Protein AF-A0A1M7MFD1-F1 (afdb_monomer)

Radius of gyration: 13.97 Å; Cα contacts (8 Å, |Δi|>4): 229; chains: 1; bounding box: 34×22×43 Å

pLDDT: mean 93.87, std 3.68, range [78.25, 98.38]

Sequence (105 aa):
MVPDLAEFVPHRMIEDIDLCGDGRPVPGLVARFYRRAEGARVASLGHYTYEGRDTLLAWGYVGEPDCAYHAVGIPGRGWDTPRPGCPRTELVLGGDGRVVGVLVI

Organism: NCBI:txid134849

Secondary structure (DSSP, 8-state):
-PPPGGGSEEEEEESS--SSSSS---TTEEEEEEEEEETTEEEEEEEEEETTEEEEEEEEETT-SS-SEEEEEETTTEE---EESPPPEEEEE-TTS-EEEEEE-

Foldseek 3Di:
DADDCVQWDWDDKDAQDPPPPPPAGAHQKMWTKTWHDDPVWIKIKIWIDGVNATAKIFIDTPPDPWTQWMWGQDVPPGTDDIDGIHWDKDFDADPVRHGPDMDTD

Solvent-accessible surface area (backbone atoms only — not comparable to full-atom values): 6076 Å² total; per-residue (Å²): 127,83,81,68,66,88,73,40,44,86,72,50,76,40,72,37,40,48,84,83,74,79,84,62,49,29,80,59,29,32,38,38,31,30,38,31,85,51,90,97,44,38,39,33,37,40,41,30,26,46,82,87,37,66,46,39,37,37,32,34,44,70,91,54,96,57,34,53,26,22,31,42,41,41,92,97,70,49,67,52,78,66,40,79,32,62,78,44,71,46,80,36,62,44,100,87,68,46,65,75,46,74,46,80,105

Mean predicted aligned error: 3.14 Å

Structure (mmCIF, N/CA/C/O backbone):
data_AF-A0A1M7MFD1-F1
#
_entry.id   AF-A0A1M7MFD1-F1
#
loop_
_atom_site.group_PDB
_atom_site.id
_atom_site.type_symbol
_atom_site.label_atom_id
_atom_site.label_alt_id
_atom_site.label_comp_id
_atom_site.label_asym_id
_atom_site.label_entity_id
_atom_site.label_seq_id
_atom_site.pdbx_PDB_ins_code
_atom_site.Cartn_x
_atom_site.Cartn_y
_atom_site.Cartn_z
_atom_site.occupancy
_atom_site.B_iso_or_equiv
_atom_site.auth_seq_id
_atom_sit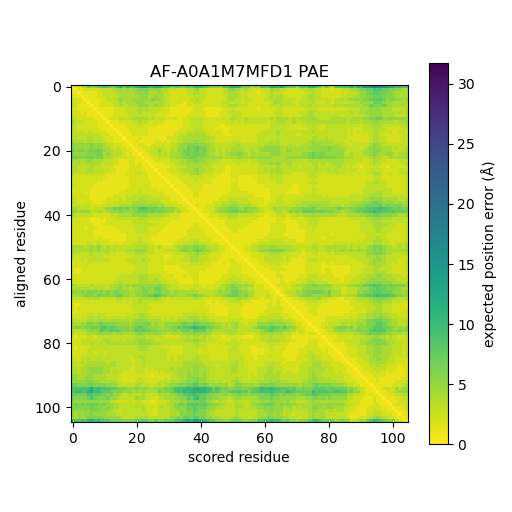e.auth_comp_id
_atom_site.auth_asym_id
_atom_site.auth_atom_id
_atom_site.pdbx_PDB_model_num
ATOM 1 N N . MET A 1 1 ? -4.328 2.002 -15.045 1.00 86.12 1 MET A N 1
ATOM 2 C CA . MET A 1 1 ? -4.863 0.625 -14.970 1.00 86.12 1 MET A CA 1
ATOM 3 C C . MET A 1 1 ? -4.353 0.001 -13.684 1.00 86.12 1 MET A C 1
ATOM 5 O O . MET A 1 1 ? -3.243 0.341 -13.289 1.00 86.12 1 MET A O 1
ATOM 9 N N . VAL A 1 2 ? -5.159 -0.830 -13.026 1.00 93.69 2 VAL A N 1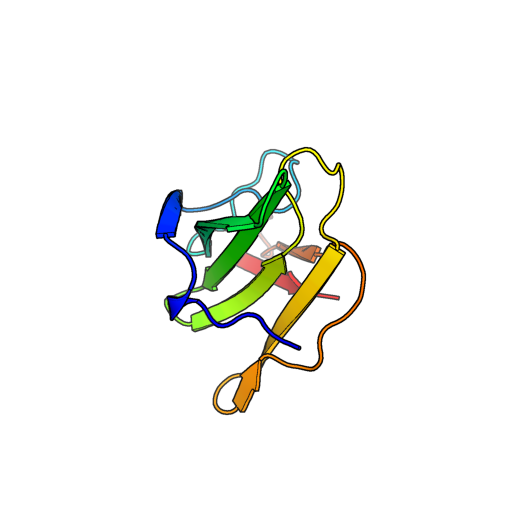
ATOM 10 C CA . VAL A 1 2 ? -4.719 -1.604 -11.856 1.00 93.69 2 VAL A CA 1
ATOM 11 C C . VAL A 1 2 ? -3.826 -2.754 -12.346 1.00 93.69 2 VAL A C 1
ATOM 13 O O . VAL A 1 2 ? -4.244 -3.432 -13.284 1.00 93.69 2 VAL A O 1
ATOM 16 N N . PRO A 1 3 ? -2.617 -2.962 -11.792 1.00 93.75 3 PRO A N 1
ATOM 17 C CA . PRO A 1 3 ? -1.736 -4.045 -12.228 1.00 93.75 3 PRO A CA 1
ATOM 18 C C . PRO A 1 3 ? -2.337 -5.429 -11.959 1.00 93.75 3 PRO A C 1
ATOM 20 O O . PRO A 1 3 ? -2.962 -5.638 -10.919 1.00 93.75 3 PRO A O 1
ATOM 23 N N . ASP A 1 4 ? -2.102 -6.381 -12.864 1.00 93.69 4 ASP A N 1
ATOM 24 C CA . ASP A 1 4 ? -2.426 -7.787 -12.622 1.00 93.69 4 ASP A CA 1
ATOM 25 C C . ASP A 1 4 ? -1.362 -8.417 -11.709 1.00 93.69 4 ASP A C 1
ATOM 27 O O . ASP A 1 4 ? -0.183 -8.500 -12.058 1.00 93.69 4 ASP A O 1
ATOM 31 N N . LEU A 1 5 ? -1.783 -8.863 -10.524 1.00 91.94 5 LEU A N 1
ATOM 32 C CA . LEU A 1 5 ? -0.921 -9.513 -9.535 1.00 91.94 5 LEU A CA 1
ATOM 33 C C . LEU A 1 5 ? -0.285 -10.808 -10.057 1.00 91.94 5 LEU A C 1
ATOM 35 O O . LEU A 1 5 ? 0.792 -11.167 -9.582 1.00 91.94 5 LEU A O 1
ATOM 39 N N . ALA A 1 6 ? -0.901 -11.489 -11.030 1.00 95.12 6 ALA A N 1
ATOM 40 C CA . ALA A 1 6 ? -0.364 -12.720 -11.610 1.00 95.12 6 ALA A CA 1
ATOM 41 C C . ALA A 1 6 ? 0.981 -12.511 -12.330 1.00 95.12 6 ALA A C 1
ATOM 43 O O . ALA A 1 6 ? 1.739 -13.461 -12.523 1.00 95.12 6 ALA A O 1
ATOM 44 N N . GLU A 1 7 ? 1.302 -11.269 -12.700 1.00 96.62 7 GLU A N 1
ATOM 45 C CA . GLU A 1 7 ? 2.567 -10.908 -13.341 1.00 96.62 7 GLU A CA 1
ATOM 46 C C . GLU A 1 7 ? 3.701 -10.634 -12.341 1.00 96.62 7 GLU A C 1
ATOM 48 O O . GLU A 1 7 ? 4.845 -10.410 -12.746 1.00 96.62 7 GLU A O 1
ATOM 53 N N . PHE A 1 8 ? 3.408 -10.618 -11.038 1.00 97.88 8 PHE A N 1
ATOM 54 C CA . PHE A 1 8 ? 4.378 -10.315 -9.993 1.00 97.88 8 PHE A CA 1
ATOM 55 C C . PHE A 1 8 ? 4.714 -11.550 -9.154 1.00 97.88 8 PHE A C 1
ATOM 57 O O . PHE A 1 8 ? 3.912 -12.464 -8.981 1.00 97.88 8 PHE A O 1
ATOM 64 N N . VAL A 1 9 ? 5.907 -11.542 -8.557 1.00 97.88 9 VAL A N 1
ATOM 65 C CA . VAL A 1 9 ? 6.325 -12.550 -7.577 1.00 97.88 9 VAL A CA 1
ATOM 66 C C . VAL A 1 9 ? 6.260 -11.986 -6.153 1.00 97.88 9 VAL A C 1
ATOM 68 O O . VAL A 1 9 ? 6.625 -10.821 -5.946 1.00 97.88 9 VAL A O 1
ATOM 71 N N . PRO A 1 10 ? 5.827 -12.777 -5.151 1.00 97.69 10 PRO A N 1
ATOM 72 C CA . PRO A 1 10 ? 5.876 -12.367 -3.752 1.00 97.69 10 PRO A CA 1
ATOM 73 C C . PRO A 1 10 ? 7.301 -12.012 -3.325 1.00 97.69 10 PRO A C 1
ATOM 75 O O . PRO A 1 10 ? 8.253 -12.732 -3.622 1.00 97.69 10 PRO A O 1
ATOM 78 N N . HIS A 1 11 ? 7.448 -10.901 -2.609 1.00 96.81 11 HIS A N 1
ATOM 79 C CA . HIS A 1 11 ? 8.739 -10.404 -2.138 1.00 96.81 11 HIS A CA 1
ATOM 80 C C . HIS A 1 11 ? 8.823 -10.326 -0.610 1.00 96.81 11 HIS A C 1
ATOM 82 O O . HIS A 1 11 ? 9.844 -10.697 -0.033 1.00 96.81 11 HIS A O 1
ATOM 88 N N . ARG A 1 12 ? 7.777 -9.819 0.051 1.00 97.31 12 ARG A N 1
ATOM 89 C CA . ARG A 1 12 ? 7.730 -9.649 1.511 1.00 97.31 12 ARG A CA 1
ATOM 90 C C . ARG A 1 12 ? 6.285 -9.609 1.995 1.00 97.31 12 ARG A C 1
ATOM 92 O O . ARG A 1 12 ? 5.417 -9.130 1.277 1.00 97.31 12 ARG A O 1
ATOM 99 N N . MET A 1 13 ? 6.048 -10.035 3.230 1.00 97.69 13 MET A N 1
ATOM 100 C CA . MET A 1 13 ? 4.791 -9.816 3.941 1.00 97.69 13 MET A CA 1
ATOM 101 C C . MET A 1 13 ? 5.075 -9.199 5.312 1.00 97.69 13 MET A C 1
ATOM 103 O O . MET A 1 13 ? 6.096 -9.520 5.921 1.00 97.69 13 MET A O 1
ATOM 107 N N . ILE A 1 14 ? 4.199 -8.305 5.761 1.00 97.44 14 ILE A N 1
ATOM 108 C CA . ILE A 1 14 ? 4.232 -7.689 7.089 1.00 97.44 14 ILE A CA 1
ATOM 109 C C . ILE A 1 14 ? 2.811 -7.744 7.651 1.00 97.44 14 ILE A C 1
ATOM 111 O O . ILE A 1 14 ? 1.882 -7.221 7.034 1.00 97.44 14 ILE A O 1
ATOM 115 N N . GLU A 1 15 ? 2.651 -8.408 8.790 1.00 96.62 15 GLU A N 1
ATOM 116 C CA . GLU A 1 15 ? 1.416 -8.398 9.578 1.00 96.62 15 GLU A CA 1
ATOM 117 C C . GLU A 1 15 ? 1.406 -7.176 10.497 1.00 96.62 15 GLU A C 1
ATOM 119 O O . GLU A 1 15 ? 2.472 -6.687 10.873 1.00 96.62 15 GLU A O 1
ATOM 124 N N . ASP A 1 16 ? 0.210 -6.681 10.818 1.00 95.00 16 ASP A N 1
ATOM 125 C CA . ASP A 1 16 ? -0.017 -5.488 11.637 1.00 95.00 16 ASP A CA 1
ATOM 126 C C . ASP A 1 16 ? 0.894 -4.320 11.224 1.00 95.00 16 ASP A C 1
ATOM 128 O O . ASP A 1 16 ? 1.655 -3.772 12.019 1.00 95.00 16 ASP A O 1
ATOM 132 N N . ILE A 1 17 ? 0.873 -3.965 9.935 1.00 94.44 17 ILE A N 1
ATOM 133 C CA . ILE A 1 17 ? 1.792 -2.954 9.403 1.00 94.44 17 ILE A CA 1
ATOM 134 C C . ILE A 1 17 ? 1.496 -1.559 9.983 1.00 94.44 17 ILE A C 1
ATOM 136 O O . ILE A 1 17 ? 0.348 -1.116 10.057 1.00 94.44 17 ILE A O 1
ATOM 140 N N . ASP A 1 18 ? 2.559 -0.840 10.344 1.00 92.75 18 ASP A N 1
ATOM 141 C CA . ASP A 1 18 ? 2.517 0.605 10.553 1.00 92.75 18 ASP A CA 1
ATOM 142 C C . ASP A 1 18 ? 2.514 1.309 9.191 1.00 92.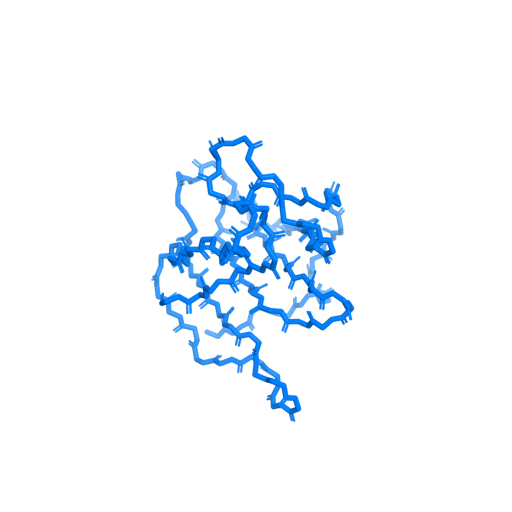75 18 ASP A C 1
ATOM 144 O O . ASP A 1 18 ? 3.536 1.400 8.507 1.00 92.75 18 ASP A O 1
ATOM 148 N N . LEU A 1 19 ? 1.329 1.752 8.774 1.00 88.38 19 LEU A N 1
ATOM 149 C CA . LEU A 1 19 ? 1.130 2.399 7.480 1.00 88.38 19 LEU A CA 1
ATOM 150 C C . LEU A 1 19 ? 1.549 3.877 7.488 1.00 88.38 19 LEU A C 1
ATOM 152 O O . LEU A 1 19 ? 1.931 4.403 6.446 1.00 88.38 19 LEU A O 1
ATOM 156 N N . CYS A 1 20 ? 1.483 4.537 8.649 1.00 86.12 20 CYS A N 1
ATOM 157 C CA . CYS A 1 20 ? 1.784 5.962 8.799 1.00 86.12 20 CYS A CA 1
ATOM 158 C C . CYS A 1 20 ? 3.264 6.227 9.123 1.00 86.12 20 CYS A C 1
ATOM 160 O O . CYS A 1 20 ? 3.712 7.368 9.017 1.00 86.12 20 CYS A O 1
ATOM 162 N N . GLY A 1 21 ? 4.021 5.197 9.514 1.00 86.12 21 GLY A N 1
ATOM 163 C CA . GLY A 1 21 ? 5.422 5.311 9.921 1.00 86.12 21 GLY A CA 1
ATOM 164 C C . GLY A 1 21 ? 5.605 6.013 11.270 1.00 86.12 21 GLY A C 1
ATOM 165 O O . GLY A 1 21 ? 6.667 6.581 11.523 1.00 86.12 21 GLY A O 1
ATOM 166 N N . ASP A 1 22 ? 4.570 6.024 12.114 1.00 88.06 22 ASP A N 1
ATOM 167 C CA . ASP A 1 22 ? 4.556 6.725 13.404 1.00 88.06 22 ASP A CA 1
ATOM 168 C C . ASP A 1 22 ? 4.711 5.794 14.621 1.00 88.06 22 ASP A C 1
ATOM 170 O O . ASP A 1 22 ? 4.598 6.225 15.771 1.00 88.06 22 ASP A O 1
ATOM 174 N N . GLY A 1 23 ? 5.002 4.518 14.371 1.00 90.75 23 GLY A N 1
ATOM 175 C CA . GLY A 1 23 ? 5.189 3.477 15.372 1.00 90.75 23 GLY A CA 1
ATOM 176 C C . GLY A 1 23 ? 3.898 2.790 15.817 1.00 90.75 23 GLY A C 1
ATOM 177 O O . GLY A 1 23 ? 3.961 1.944 16.711 1.00 90.75 23 GLY A O 1
ATOM 178 N N . ARG A 1 24 ? 2.735 3.123 15.238 1.00 93.75 24 ARG A N 1
ATOM 179 C CA . ARG A 1 24 ? 1.444 2.527 15.614 1.00 93.75 24 ARG A CA 1
ATOM 180 C C . ARG A 1 24 ? 0.976 1.519 14.558 1.00 93.75 24 ARG A C 1
ATOM 182 O O . ARG A 1 24 ? 0.392 1.918 13.550 1.00 93.75 24 ARG A O 1
ATOM 189 N N . PRO A 1 25 ? 1.187 0.209 14.784 1.00 94.19 25 PRO A N 1
ATOM 190 C CA . PRO A 1 25 ? 0.680 -0.816 13.881 1.00 94.19 25 PRO A CA 1
ATOM 191 C C . PRO A 1 25 ? -0.853 -0.809 13.850 1.00 94.19 25 PRO A C 1
ATOM 193 O O . PRO A 1 25 ? -1.497 -0.502 14.857 1.00 94.19 25 PRO A O 1
ATOM 196 N N . VAL A 1 26 ? -1.439 -1.171 12.706 1.00 94.06 26 VAL A N 1
ATOM 197 C CA . VAL A 1 26 ? -2.893 -1.339 12.558 1.00 94.06 26 VAL A CA 1
ATOM 198 C C . VAL A 1 26 ? -3.241 -2.824 12.723 1.00 94.06 26 VAL A C 1
ATOM 200 O O . VAL A 1 26 ? -2.981 -3.595 11.797 1.00 94.06 26 VAL A O 1
ATOM 203 N N . PRO A 1 27 ? -3.841 -3.253 13.852 1.00 93.00 27 PRO A N 1
ATOM 204 C CA . PRO A 1 27 ? -4.130 -4.668 14.084 1.00 93.00 27 PRO A CA 1
ATOM 205 C C . PRO A 1 27 ? -5.078 -5.239 13.026 1.00 93.00 27 PRO A C 1
ATOM 207 O O . PRO A 1 27 ? -6.146 -4.670 12.796 1.00 93.00 27 PRO A O 1
ATOM 210 N N . GLY A 1 28 ? -4.694 -6.349 12.395 1.00 92.75 28 GLY A N 1
ATOM 211 C CA . GLY A 1 28 ? -5.448 -7.017 11.329 1.00 92.75 28 GLY A CA 1
ATOM 212 C C . GLY A 1 28 ? -5.142 -6.511 9.914 1.00 92.75 28 GLY A C 1
ATOM 213 O O . GLY A 1 28 ? -5.654 -7.076 8.941 1.00 92.75 28 GLY A O 1
ATOM 214 N N . LEU A 1 29 ? -4.302 -5.475 9.767 1.00 95.06 29 LEU A N 1
ATOM 215 C CA . LEU A 1 29 ? -3.843 -4.981 8.468 1.00 95.06 29 LEU A CA 1
ATOM 216 C C . LEU A 1 29 ? -2.571 -5.715 8.033 1.00 95.06 29 LEU A C 1
ATOM 218 O O . LEU A 1 29 ? -1.501 -5.546 8.613 1.00 95.06 29 LEU A O 1
ATOM 222 N N . VAL A 1 30 ? -2.673 -6.483 6.953 1.00 96.94 30 VAL A N 1
ATOM 223 C CA . VAL A 1 30 ? -1.552 -7.227 6.370 1.00 96.94 30 VAL A CA 1
ATOM 224 C C . VAL A 1 30 ? -1.117 -6.563 5.072 1.00 96.94 30 VAL A C 1
ATOM 226 O O . VAL A 1 30 ? -1.929 -6.399 4.161 1.00 96.94 30 VAL A O 1
ATOM 229 N N . ALA A 1 31 ? 0.170 -6.241 4.961 1.00 97.00 31 ALA A N 1
ATOM 230 C CA . ALA A 1 31 ? 0.791 -5.763 3.733 1.00 97.00 31 ALA A CA 1
ATOM 231 C C . ALA A 1 31 ? 1.577 -6.883 3.049 1.00 97.00 31 ALA A C 1
ATOM 233 O O . ALA A 1 31 ? 2.473 -7.490 3.639 1.00 97.00 31 ALA A O 1
ATOM 234 N N . ARG A 1 32 ? 1.280 -7.132 1.775 1.00 98.00 32 ARG A N 1
ATOM 235 C CA . ARG A 1 32 ? 2.022 -8.042 0.898 1.00 98.00 32 ARG A CA 1
ATOM 236 C C . ARG A 1 32 ? 2.687 -7.236 -0.204 1.00 98.00 32 ARG A C 1
ATOM 238 O O . ARG A 1 32 ? 2.026 -6.521 -0.947 1.00 98.00 32 ARG A O 1
ATOM 245 N N . PHE A 1 33 ? 3.999 -7.362 -0.308 1.00 97.56 33 PHE A N 1
ATOM 246 C CA . PHE A 1 33 ? 4.807 -6.691 -1.310 1.00 97.56 33 PHE A CA 1
ATOM 247 C C . PHE A 1 33 ? 5.218 -7.682 -2.385 1.00 97.56 33 PHE A C 1
ATOM 249 O O . PHE A 1 33 ? 5.709 -8.773 -2.080 1.00 97.56 33 PHE A O 1
ATOM 256 N N . TYR A 1 34 ? 5.078 -7.262 -3.633 1.00 98.38 34 TYR A N 1
ATOM 257 C CA . TYR A 1 34 ? 5.392 -8.041 -4.817 1.00 98.38 34 TYR A CA 1
ATOM 258 C C . TYR A 1 34 ? 6.327 -7.260 -5.731 1.00 98.38 34 TYR A C 1
ATOM 260 O O . TYR A 1 34 ? 6.370 -6.026 -5.698 1.00 98.38 34 TYR A O 1
ATOM 268 N N . ARG A 1 35 ? 7.088 -7.983 -6.551 1.00 98.00 35 ARG A N 1
ATOM 269 C CA . ARG A 1 35 ? 8.013 -7.393 -7.519 1.00 98.00 35 ARG A CA 1
ATOM 270 C C . ARG A 1 35 ? 7.912 -8.069 -8.875 1.00 98.00 35 ARG A C 1
ATOM 272 O O . ARG A 1 35 ? 7.600 -9.251 -8.962 1.00 98.00 35 ARG A O 1
ATOM 279 N N . ARG A 1 36 ? 8.228 -7.316 -9.921 1.00 97.94 36 ARG A N 1
ATOM 280 C CA . ARG A 1 36 ? 8.348 -7.808 -11.295 1.00 97.94 36 ARG A CA 1
ATOM 281 C C . ARG A 1 36 ? 9.517 -7.099 -11.968 1.00 97.94 36 ARG A C 1
ATOM 283 O O . ARG A 1 36 ? 9.654 -5.883 -11.843 1.00 97.94 36 ARG A O 1
ATOM 290 N N . ALA A 1 37 ? 10.373 -7.846 -12.658 1.00 97.38 37 ALA A N 1
ATOM 291 C CA . ALA A 1 37 ? 11.429 -7.243 -13.467 1.00 97.38 37 ALA A CA 1
ATOM 292 C C . ALA A 1 37 ? 10.816 -6.554 -14.696 1.00 97.38 37 ALA A C 1
ATOM 294 O O . ALA A 1 37 ? 9.944 -7.118 -15.351 1.00 97.38 37 ALA A O 1
ATOM 295 N N . GLU A 1 38 ? 11.277 -5.348 -15.016 1.00 95.88 38 GLU A N 1
ATOM 296 C CA . GLU A 1 38 ? 10.787 -4.557 -16.146 1.00 95.88 38 GLU A CA 1
ATOM 297 C C . GLU A 1 38 ? 11.965 -3.854 -16.827 1.00 95.88 38 GLU A C 1
ATOM 299 O O . GLU A 1 38 ? 12.313 -2.707 -16.535 1.00 95.88 38 GLU A O 1
ATOM 304 N N . GLY A 1 39 ? 12.649 -4.594 -17.705 1.00 95.12 39 GLY A N 1
ATOM 305 C CA . GLY A 1 39 ? 13.894 -4.145 -18.325 1.00 95.12 39 GLY A CA 1
ATOM 306 C C . GLY A 1 39 ? 14.960 -3.830 -17.271 1.00 95.12 39 GLY A C 1
ATOM 307 O O . GLY A 1 39 ? 15.352 -4.699 -16.498 1.00 95.12 39 GLY A O 1
ATOM 308 N N . ALA A 1 40 ? 15.417 -2.576 -17.236 1.00 95.81 40 ALA A N 1
ATOM 309 C CA . ALA A 1 40 ? 16.397 -2.088 -16.260 1.00 95.81 40 ALA A CA 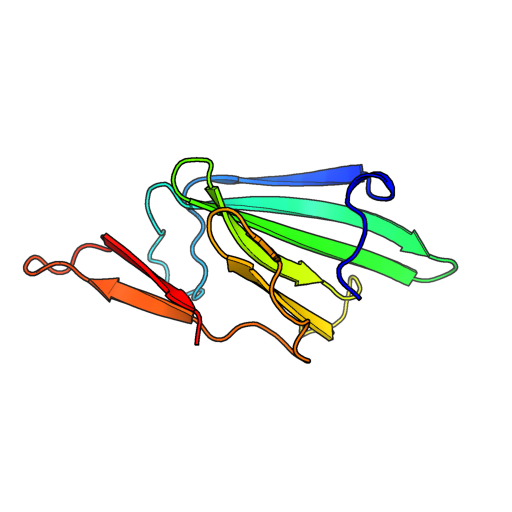1
ATOM 310 C C . ALA A 1 40 ? 15.779 -1.657 -14.913 1.00 95.81 40 ALA A C 1
ATOM 312 O O . ALA A 1 40 ? 16.501 -1.222 -14.017 1.00 95.81 40 ALA A O 1
ATOM 313 N N . ARG A 1 41 ? 14.451 -1.728 -14.771 1.00 96.94 41 ARG A N 1
ATOM 314 C CA . ARG A 1 41 ? 13.714 -1.311 -13.573 1.00 96.94 41 ARG A CA 1
ATOM 315 C C . ARG A 1 41 ? 13.079 -2.520 -12.895 1.00 96.94 41 ARG A C 1
ATOM 317 O O . ARG A 1 41 ? 12.936 -3.591 -13.481 1.00 96.94 41 ARG A O 1
ATOM 324 N N . VAL A 1 42 ? 12.663 -2.335 -11.647 1.00 98.12 42 VAL A N 1
ATOM 325 C CA . VAL A 1 42 ? 11.879 -3.330 -10.908 1.00 98.12 42 VAL A CA 1
ATOM 326 C C . VAL A 1 42 ? 10.569 -2.679 -10.504 1.00 98.12 42 VAL A C 1
ATOM 328 O O . VAL A 1 42 ? 10.571 -1.768 -9.676 1.00 98.12 42 VAL A O 1
ATOM 331 N N . ALA A 1 43 ? 9.464 -3.132 -11.090 1.00 97.88 43 ALA A N 1
ATOM 332 C CA . ALA A 1 43 ? 8.137 -2.742 -10.644 1.00 97.88 43 ALA A CA 1
ATOM 333 C C . ALA A 1 43 ? 7.892 -3.323 -9.245 1.00 97.88 43 ALA A C 1
ATOM 335 O O . ALA A 1 43 ? 8.248 -4.472 -8.964 1.00 97.88 43 ALA A O 1
ATOM 336 N N . SER A 1 44 ? 7.303 -2.520 -8.367 1.00 97.88 44 SER A N 1
ATOM 337 C CA . SER A 1 44 ? 6.986 -2.875 -6.986 1.00 97.88 44 SER A CA 1
ATOM 338 C C . SER A 1 44 ? 5.524 -2.570 -6.710 1.00 97.88 44 SER A C 1
ATOM 340 O O . SER A 1 44 ? 5.024 -1.519 -7.109 1.00 97.88 44 SER A O 1
ATOM 342 N N . LEU A 1 45 ? 4.855 -3.476 -6.007 1.00 97.88 45 LEU A N 1
ATOM 343 C CA . LEU A 1 45 ? 3.443 -3.363 -5.666 1.00 97.88 45 LEU A CA 1
ATOM 344 C C . LEU A 1 45 ? 3.233 -3.766 -4.206 1.00 97.88 45 LEU A C 1
ATOM 346 O O . LEU A 1 45 ? 3.696 -4.822 -3.784 1.00 97.88 45 LEU A O 1
ATOM 350 N N . GLY A 1 46 ? 2.542 -2.924 -3.443 1.00 97.25 46 GLY A N 1
ATOM 351 C CA . GLY A 1 46 ? 2.024 -3.208 -2.110 1.00 97.25 46 GLY A CA 1
ATOM 352 C C . GLY A 1 46 ? 0.522 -3.475 -2.170 1.00 97.25 46 GLY A C 1
ATOM 353 O O . GLY A 1 46 ? -0.238 -2.661 -2.689 1.00 97.25 46 GLY A O 1
ATOM 354 N N . HIS A 1 47 ? 0.104 -4.619 -1.641 1.00 97.25 47 HIS A N 1
ATOM 355 C CA . HIS A 1 47 ? -1.282 -5.059 -1.522 1.00 97.25 47 HIS A CA 1
ATOM 356 C C . HIS A 1 47 ? -1.634 -5.192 -0.050 1.00 97.25 47 HIS A C 1
ATOM 358 O O . HIS A 1 47 ? -1.016 -5.969 0.679 1.00 97.25 47 HIS A O 1
ATOM 364 N N . TYR A 1 48 ? -2.625 -4.427 0.378 1.00 95.94 48 TYR A N 1
ATOM 365 C CA . TYR A 1 48 ? -3.033 -4.331 1.764 1.00 95.94 48 TYR A CA 1
ATOM 366 C C . TYR A 1 48 ? -4.405 -4.969 1.926 1.00 95.94 48 TYR A C 1
ATOM 368 O O . TYR A 1 48 ? -5.343 -4.673 1.179 1.00 95.94 48 TYR A O 1
ATOM 376 N N . THR A 1 49 ? -4.504 -5.849 2.918 1.00 94.88 49 THR A N 1
ATOM 377 C CA . THR A 1 49 ? -5.749 -6.521 3.277 1.00 94.88 49 THR A CA 1
ATOM 378 C C . THR A 1 49 ? -6.053 -6.318 4.747 1.00 94.88 49 THR A C 1
ATOM 380 O O . THR A 1 49 ? -5.162 -6.507 5.572 1.00 94.88 49 THR A O 1
ATOM 383 N N . TYR A 1 50 ? -7.302 -6.006 5.077 1.00 92.25 50 TYR A N 1
ATOM 384 C CA . TYR A 1 50 ? -7.793 -5.903 6.449 1.00 92.25 50 TYR A CA 1
ATOM 385 C C . TYR A 1 50 ? -8.850 -6.976 6.690 1.00 92.25 50 TYR A C 1
ATOM 387 O O . TYR A 1 50 ? -9.832 -7.038 5.944 1.00 92.25 50 TYR A O 1
ATOM 395 N N . GLU A 1 51 ? -8.649 -7.849 7.680 1.00 87.44 51 GLU A N 1
ATOM 396 C CA . GLU A 1 51 ? -9.569 -8.970 7.957 1.00 87.44 51 GLU A CA 1
ATOM 397 C C . GLU A 1 51 ? -9.863 -9.809 6.691 1.00 87.44 51 GLU A C 1
ATOM 399 O O . GLU A 1 51 ? -11.008 -10.150 6.378 1.00 87.44 51 GLU A O 1
ATOM 404 N N . GLY A 1 52 ? -8.817 -10.051 5.889 1.00 88.25 52 GLY A N 1
ATOM 405 C CA . GLY A 1 52 ? -8.883 -10.798 4.627 1.00 88.25 52 GLY A CA 1
ATOM 406 C C . GLY A 1 52 ? -9.531 -10.064 3.444 1.00 88.25 52 GLY A C 1
ATOM 407 O O . GLY A 1 52 ? -9.661 -10.659 2.377 1.00 88.25 52 GLY A O 1
ATOM 408 N N . ARG A 1 53 ? -9.934 -8.797 3.597 1.00 91.56 53 ARG A N 1
ATOM 409 C CA . ARG A 1 53 ? -10.544 -7.989 2.527 1.00 91.56 53 ARG A CA 1
ATOM 410 C C . ARG A 1 53 ? -9.544 -7.017 1.926 1.00 91.56 53 ARG A C 1
ATOM 412 O O . ARG A 1 53 ? -8.805 -6.375 2.664 1.00 91.56 53 ARG A O 1
ATOM 419 N N . ASP A 1 54 ? -9.585 -6.862 0.611 1.00 93.81 54 ASP A N 1
ATOM 420 C CA . ASP A 1 54 ? -8.798 -5.868 -0.118 1.00 93.81 54 ASP A CA 1
ATOM 421 C C . ASP A 1 54 ? -9.149 -4.447 0.328 1.00 93.81 54 ASP A C 1
ATOM 423 O O . ASP A 1 54 ? -10.316 -4.050 0.283 1.00 93.81 54 ASP A O 1
ATOM 427 N N . THR A 1 55 ? -8.143 -3.679 0.753 1.00 93.44 55 THR A N 1
ATOM 428 C CA . THR A 1 55 ? -8.327 -2.285 1.186 1.00 93.44 55 THR A CA 1
ATOM 429 C C . THR A 1 55 ? -7.569 -1.308 0.311 1.00 93.44 55 THR A C 1
ATOM 431 O O . THR A 1 55 ? -8.144 -0.330 -0.158 1.00 93.44 55 THR A O 1
ATOM 434 N N . LEU A 1 56 ? -6.293 -1.572 0.056 1.00 95.44 56 LEU A N 1
ATOM 435 C CA . LEU A 1 56 ? -5.417 -0.651 -0.649 1.00 95.44 56 LEU A CA 1
ATOM 436 C C . LEU A 1 56 ? -4.456 -1.427 -1.549 1.00 95.44 56 LEU A C 1
ATOM 438 O O . LEU A 1 56 ? -3.936 -2.481 -1.186 1.00 95.44 56 LEU A O 1
ATOM 442 N N . LEU A 1 57 ? -4.202 -0.867 -2.721 1.00 96.88 57 LEU A N 1
ATOM 443 C CA . LEU A 1 57 ? -3.157 -1.279 -3.637 1.00 96.88 57 LEU A CA 1
ATOM 444 C C . LEU A 1 57 ? -2.326 -0.045 -3.974 1.00 96.88 57 LEU A C 1
ATOM 446 O O . LEU A 1 57 ? -2.888 0.979 -4.348 1.00 96.88 57 LEU A O 1
ATOM 450 N N . ALA A 1 58 ? -1.006 -0.126 -3.872 1.00 97.25 58 ALA A N 1
ATOM 451 C CA . ALA A 1 58 ? -0.104 0.953 -4.266 1.00 97.25 58 ALA A CA 1
ATOM 452 C C . ALA A 1 58 ? 1.059 0.380 -5.075 1.00 97.25 58 ALA A C 1
ATOM 454 O O . ALA A 1 58 ? 1.579 -0.682 -4.740 1.00 97.25 58 ALA A O 1
ATOM 455 N N . TRP A 1 59 ? 1.458 1.040 -6.158 1.00 98.12 59 TRP A N 1
ATOM 456 C CA . TRP A 1 59 ? 2.512 0.534 -7.035 1.00 98.12 59 TRP A CA 1
ATOM 457 C C . TRP A 1 59 ? 3.362 1.645 -7.644 1.00 98.12 59 TRP A C 1
ATOM 459 O O . TRP A 1 59 ? 2.963 2.806 -7.740 1.00 98.12 59 TRP A O 1
ATOM 469 N N . GLY A 1 60 ? 4.562 1.264 -8.059 1.00 97.44 60 GLY A N 1
ATOM 470 C CA . GLY A 1 60 ? 5.581 2.133 -8.634 1.00 97.44 60 GLY A CA 1
ATOM 471 C C . GLY A 1 60 ? 6.828 1.318 -8.942 1.00 97.44 60 GLY A C 1
ATOM 472 O O . GLY A 1 60 ? 6.729 0.132 -9.272 1.00 97.44 60 GLY A O 1
ATOM 473 N N . TYR A 1 61 ? 8.002 1.922 -8.792 1.00 97.38 61 TYR A N 1
ATOM 474 C CA . TYR A 1 61 ? 9.268 1.235 -9.023 1.00 97.38 61 TYR A CA 1
ATOM 475 C C . TYR A 1 61 ? 10.163 1.252 -7.787 1.00 97.38 61 TYR A C 1
ATOM 477 O O . TYR A 1 61 ? 10.184 2.199 -7.006 1.00 97.38 61 TYR A O 1
ATOM 485 N N . VAL A 1 62 ? 10.943 0.186 -7.613 1.00 96.62 62 VAL A N 1
ATOM 486 C CA . VAL A 1 62 ? 11.967 0.127 -6.565 1.00 96.62 62 VAL A CA 1
ATOM 487 C C . VAL A 1 62 ? 12.961 1.275 -6.754 1.00 96.62 62 VAL A C 1
ATOM 489 O O . VAL A 1 62 ? 13.465 1.486 -7.856 1.00 96.62 62 VAL A O 1
ATOM 492 N N . GLY A 1 63 ? 13.273 1.972 -5.659 1.00 93.81 63 GLY A N 1
ATOM 493 C CA . GLY A 1 63 ? 14.215 3.093 -5.637 1.00 93.81 63 GLY A CA 1
ATOM 494 C C . GLY A 1 63 ? 13.569 4.462 -5.857 1.00 93.81 63 GLY A C 1
ATOM 495 O O . GLY A 1 63 ? 14.245 5.469 -5.665 1.00 93.81 63 GLY A O 1
ATOM 496 N N . GLU A 1 64 ? 12.282 4.518 -6.208 1.00 94.25 64 GLU A N 1
ATOM 497 C CA . GLU A 1 64 ? 11.519 5.766 -6.175 1.00 94.25 64 GLU A CA 1
ATOM 498 C C . GLU A 1 64 ? 11.078 6.080 -4.735 1.00 94.25 64 GLU A C 1
ATOM 500 O O . GLU A 1 64 ? 10.760 5.153 -3.983 1.00 94.25 64 GLU A O 1
ATOM 505 N N . PRO A 1 65 ? 11.080 7.364 -4.327 1.00 88.56 65 PRO A N 1
ATOM 506 C CA . PRO A 1 65 ? 10.674 7.758 -2.978 1.00 88.56 65 PRO A CA 1
ATOM 507 C C . PRO A 1 65 ? 9.173 7.567 -2.738 1.00 88.56 65 PRO A C 1
ATOM 509 O O . PRO A 1 65 ? 8.766 7.311 -1.609 1.00 88.56 65 PRO A O 1
ATOM 512 N N . ASP A 1 66 ? 8.371 7.656 -3.800 1.00 90.44 66 ASP A N 1
ATOM 513 C CA . ASP A 1 66 ? 6.916 7.634 -3.744 1.00 90.44 66 ASP A CA 1
ATOM 514 C C . ASP A 1 66 ? 6.341 6.557 -4.667 1.00 90.44 66 ASP A C 1
ATOM 516 O O . ASP A 1 66 ? 6.917 6.201 -5.698 1.00 90.44 66 ASP A O 1
ATOM 520 N N . CYS A 1 67 ? 5.155 6.063 -4.316 1.00 94.44 67 CYS A N 1
ATOM 521 C CA . CYS A 1 67 ? 4.343 5.252 -5.212 1.00 94.44 67 CYS A CA 1
ATOM 522 C C . CYS A 1 67 ? 3.941 6.094 -6.427 1.00 94.44 67 CYS A C 1
ATOM 524 O O . CYS A 1 67 ? 3.526 7.245 -6.289 1.00 94.44 67 CYS A O 1
ATOM 526 N N . ALA A 1 68 ? 3.982 5.498 -7.616 1.00 96.88 68 ALA A N 1
ATOM 527 C CA . ALA A 1 68 ? 3.504 6.154 -8.826 1.00 96.88 68 ALA A CA 1
ATOM 528 C C . ALA A 1 68 ? 1.973 6.281 -8.819 1.00 96.88 68 ALA A C 1
ATOM 530 O O . ALA A 1 68 ? 1.432 7.297 -9.258 1.00 96.88 68 ALA A O 1
ATOM 531 N N . TYR A 1 69 ? 1.280 5.258 -8.309 1.00 97.94 69 TYR A N 1
ATOM 532 C CA . TYR A 1 69 ? -0.177 5.196 -8.267 1.00 97.94 69 TYR A CA 1
ATOM 533 C C . TYR A 1 69 ? -0.690 4.358 -7.091 1.00 97.94 69 TYR A C 1
ATOM 535 O O . TYR A 1 69 ? 0.028 3.520 -6.540 1.00 97.94 69 TYR A O 1
ATOM 543 N N . HIS A 1 70 ? -1.972 4.530 -6.776 1.00 97.56 70 HIS A N 1
ATOM 544 C CA . HIS A 1 70 ? -2.720 3.678 -5.858 1.00 97.56 70 HIS A CA 1
ATOM 545 C C . HIS A 1 70 ? -4.178 3.481 -6.294 1.00 97.56 70 HIS A C 1
ATOM 547 O O . HIS A 1 70 ? -4.697 4.228 -7.124 1.00 97.56 70 HIS A O 1
ATOM 553 N N . ALA A 1 71 ? -4.836 2.478 -5.718 1.00 97.12 71 ALA A N 1
ATOM 554 C CA . ALA A 1 71 ? -6.263 2.195 -5.841 1.00 97.12 71 ALA A CA 1
ATOM 555 C C . ALA A 1 71 ? -6.804 1.636 -4.511 1.00 97.12 71 ALA A C 1
ATOM 557 O O . ALA A 1 71 ? -6.080 0.972 -3.769 1.00 97.12 71 ALA A O 1
ATOM 558 N N . VAL A 1 72 ? -8.071 1.898 -4.207 1.00 95.62 72 VAL A N 1
ATOM 559 C CA . VAL A 1 72 ? -8.776 1.447 -3.000 1.00 95.62 72 VAL A CA 1
ATOM 560 C C . VAL A 1 72 ? -9.745 0.323 -3.343 1.00 95.62 72 VAL A C 1
ATOM 562 O O . VAL A 1 72 ? -10.435 0.357 -4.362 1.00 95.62 72 VAL A O 1
ATOM 565 N N . GLY A 1 73 ? -9.790 -0.691 -2.485 1.00 94.00 73 GLY A N 1
ATOM 566 C CA . GLY A 1 73 ? -10.731 -1.797 -2.598 1.00 94.00 73 GLY A CA 1
ATOM 567 C C . GLY A 1 73 ? -12.150 -1.340 -2.266 1.00 94.00 73 GLY A C 1
ATOM 568 O O . GLY A 1 73 ? -12.415 -0.808 -1.190 1.00 94.00 73 GLY A O 1
ATOM 569 N N . ILE A 1 74 ? -13.083 -1.572 -3.183 1.00 91.19 74 ILE A N 1
ATOM 570 C CA . ILE A 1 74 ? -14.515 -1.377 -2.984 1.00 91.19 74 ILE A CA 1
ATOM 571 C C . ILE A 1 74 ? -15.145 -2.754 -2.726 1.00 91.19 74 ILE A C 1
ATOM 573 O O . ILE A 1 74 ? -15.159 -3.603 -3.629 1.00 91.19 74 ILE A O 1
ATOM 577 N N . PRO A 1 75 ? -15.711 -2.999 -1.528 1.00 86.94 75 PRO A N 1
ATOM 578 C CA . PRO A 1 75 ? -16.323 -4.280 -1.191 1.00 86.94 75 PRO A CA 1
ATOM 579 C C . PRO A 1 75 ? -17.326 -4.751 -2.253 1.00 86.94 75 PRO A C 1
ATOM 581 O O . PRO A 1 75 ? -18.281 -4.050 -2.591 1.00 86.94 75 PRO A O 1
ATOM 584 N N . GLY A 1 76 ? -17.085 -5.943 -2.803 1.00 87.88 76 GLY A N 1
ATOM 585 C CA . GLY A 1 76 ? -17.929 -6.562 -3.831 1.00 87.88 76 GLY A CA 1
ATOM 586 C C . GLY A 1 76 ? -17.806 -5.974 -5.244 1.00 87.88 76 GLY A C 1
ATOM 587 O O . GLY A 1 76 ? -18.503 -6.445 -6.138 1.00 87.88 76 GLY A O 1
ATOM 588 N N . ARG A 1 77 ? -16.948 -4.968 -5.472 1.00 90.75 77 ARG A N 1
ATOM 589 C CA . ARG A 1 77 ? -16.736 -4.340 -6.793 1.00 90.75 77 ARG A CA 1
ATOM 590 C C . ARG A 1 77 ? -15.289 -4.398 -7.289 1.00 90.75 77 ARG A C 1
ATOM 592 O O . ARG A 1 77 ? -15.048 -4.067 -8.444 1.00 90.75 77 ARG A O 1
ATOM 599 N N . GLY A 1 78 ? -14.353 -4.839 -6.449 1.00 92.00 78 GLY A N 1
ATOM 600 C CA . GLY A 1 78 ? -12.928 -4.878 -6.776 1.00 92.00 78 GLY A CA 1
ATOM 601 C C . GLY A 1 78 ? -12.2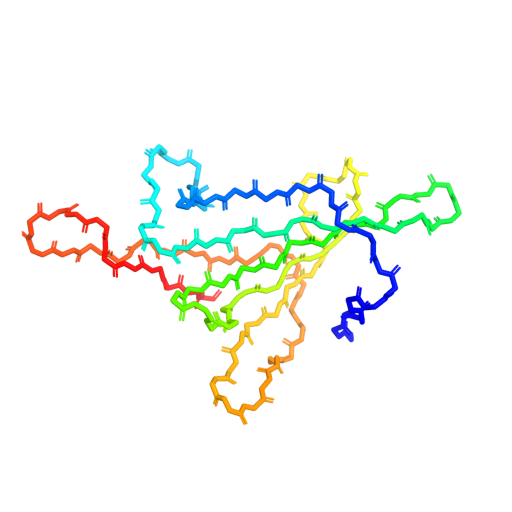64 -3.530 -6.518 1.00 92.00 78 GLY A C 1
ATOM 602 O O . GLY A 1 78 ? -12.624 -2.841 -5.570 1.00 92.00 78 GLY A O 1
ATOM 603 N N . TRP A 1 79 ? -11.289 -3.156 -7.337 1.00 95.31 79 TRP A N 1
ATOM 604 C CA . TRP A 1 79 ? -10.522 -1.921 -7.165 1.00 95.31 79 TRP A CA 1
ATOM 605 C C . TRP A 1 79 ? -11.233 -0.702 -7.765 1.00 95.31 79 TRP A C 1
ATOM 607 O O . TRP A 1 79 ? -11.896 -0.803 -8.799 1.00 95.31 79 TRP A O 1
ATOM 617 N N . ASP A 1 80 ? -11.078 0.457 -7.126 1.00 95.00 80 ASP A N 1
ATOM 618 C CA . ASP A 1 80 ? -11.515 1.744 -7.661 1.00 95.00 80 ASP A CA 1
ATOM 619 C C . ASP A 1 80 ? -10.638 2.222 -8.840 1.00 95.00 80 ASP A C 1
ATOM 621 O O . ASP A 1 80 ? -9.796 1.501 -9.385 1.00 95.00 80 ASP A O 1
ATOM 625 N N . THR A 1 81 ? -10.873 3.461 -9.280 1.00 95.31 81 THR A N 1
ATOM 626 C CA . THR A 1 81 ? -10.049 4.071 -10.327 1.00 95.31 81 THR A CA 1
ATOM 627 C C . THR A 1 81 ? -8.669 4.438 -9.773 1.00 95.31 81 THR A C 1
ATOM 629 O O . THR A 1 81 ? -8.600 5.198 -8.806 1.00 95.31 81 THR A O 1
ATOM 632 N N . PRO A 1 82 ? -7.571 4.007 -10.429 1.00 97.25 82 PRO A N 1
ATOM 633 C CA . PRO A 1 82 ? -6.220 4.396 -10.052 1.00 97.25 82 PRO A CA 1
ATOM 634 C C . PRO A 1 82 ? -6.021 5.909 -9.952 1.00 97.25 82 PRO A C 1
ATOM 636 O O . PRO A 1 82 ? -6.365 6.653 -10.873 1.00 97.25 82 PRO A O 1
ATOM 639 N N . ARG A 1 83 ? -5.380 6.343 -8.870 1.00 96.44 83 ARG A N 1
ATOM 640 C CA . ARG A 1 83 ? -4.999 7.731 -8.592 1.00 96.44 83 ARG A CA 1
ATOM 641 C C . ARG A 1 83 ? -3.475 7.864 -8.562 1.00 96.44 83 ARG A C 1
ATOM 643 O O . ARG A 1 83 ? -2.809 6.921 -8.138 1.00 96.44 83 ARG A O 1
ATOM 650 N N . PRO A 1 84 ? -2.901 8.987 -9.028 1.00 96.62 84 PRO A N 1
ATOM 651 C CA . PRO A 1 84 ? -1.458 9.208 -8.978 1.00 96.62 84 PRO A CA 1
ATOM 652 C C . PRO A 1 84 ? -0.965 9.430 -7.541 1.00 96.62 84 PRO A C 1
ATOM 654 O O . PRO A 1 84 ? -1.669 10.024 -6.723 1.00 96.62 84 PRO A O 1
ATOM 657 N N . GLY A 1 85 ? 0.270 9.006 -7.269 1.00 95.69 85 GLY A N 1
ATOM 658 C CA . GLY A 1 85 ? 0.953 9.191 -5.988 1.00 95.69 85 GLY A CA 1
ATOM 659 C C . GLY A 1 85 ? 0.634 8.132 -4.930 1.00 95.69 85 GLY A C 1
ATOM 660 O O . GLY A 1 85 ? -0.160 7.211 -5.147 1.00 95.69 85 GLY A O 1
ATOM 661 N N . CYS A 1 86 ? 1.253 8.293 -3.758 1.00 93.56 86 CYS A N 1
ATOM 662 C CA . CYS A 1 86 ? 0.959 7.508 -2.561 1.00 93.56 86 CYS A CA 1
ATOM 663 C C . CYS A 1 86 ? -0.481 7.743 -2.068 1.00 93.56 86 CYS A C 1
ATOM 665 O O . CYS A 1 86 ? -0.990 8.864 -2.168 1.00 93.56 86 CYS A O 1
ATOM 667 N 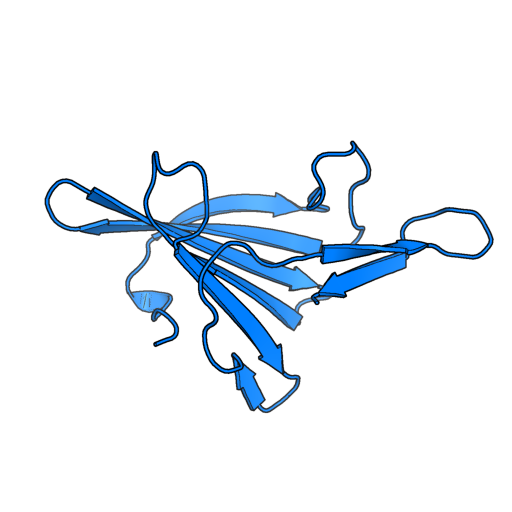N . PRO A 1 87 ? -1.128 6.718 -1.492 1.00 92.44 87 PRO A N 1
ATOM 668 C CA . PRO A 1 87 ? -2.402 6.897 -0.811 1.00 92.44 87 PRO A CA 1
ATOM 669 C C . PRO A 1 87 ? -2.214 7.789 0.416 1.00 92.44 87 PRO A C 1
ATOM 671 O O . PRO A 1 87 ? -1.190 7.714 1.099 1.00 92.44 87 PRO A O 1
ATOM 674 N N . ARG A 1 88 ? -3.214 8.613 0.723 1.00 90.62 88 ARG A N 1
ATOM 675 C CA . ARG A 1 88 ? -3.269 9.324 2.002 1.00 90.62 88 ARG A CA 1
ATOM 676 C C . ARG A 1 88 ? -4.067 8.489 2.980 1.00 90.62 88 ARG A C 1
ATOM 678 O O . ARG A 1 88 ? -5.147 8.010 2.638 1.00 90.62 88 ARG A O 1
ATOM 685 N N . THR A 1 89 ? -3.538 8.309 4.182 1.00 90.38 89 THR A N 1
ATOM 686 C CA . THR A 1 89 ? -4.184 7.482 5.197 1.00 90.38 89 THR A CA 1
ATOM 687 C C . THR A 1 89 ? -4.167 8.137 6.558 1.00 90.38 89 THR A C 1
ATOM 689 O O . THR A 1 89 ? -3.192 8.784 6.932 1.00 90.38 89 THR A O 1
ATOM 692 N N . GLU A 1 90 ? -5.234 7.917 7.313 1.00 91.88 90 GLU A N 1
ATOM 693 C CA . GLU A 1 90 ? -5.370 8.366 8.693 1.00 91.88 90 GLU A CA 1
ATOM 694 C C . GLU A 1 90 ? -5.718 7.180 9.592 1.00 91.88 90 GLU A C 1
ATOM 696 O O . GLU A 1 90 ? -6.500 6.302 9.218 1.00 91.88 90 GLU A O 1
ATOM 701 N N . LEU A 1 91 ? -5.142 7.149 10.794 1.00 92.62 91 LEU A N 1
ATOM 702 C CA . LEU A 1 91 ? -5.487 6.140 11.791 1.00 92.62 91 LEU A CA 1
ATOM 703 C C . LEU A 1 91 ? -6.846 6.460 12.406 1.00 92.62 91 LEU A C 1
ATOM 705 O O . LEU A 1 91 ? -7.097 7.583 12.843 1.00 92.62 91 LEU A O 1
ATOM 709 N N . VAL A 1 92 ? -7.694 5.442 12.513 1.00 92.25 92 VAL A N 1
ATOM 710 C CA . VAL A 1 92 ? -8.945 5.529 13.265 1.00 92.25 92 VAL A CA 1
ATOM 711 C C . VAL A 1 92 ? -8.667 5.065 14.688 1.00 92.25 92 VAL A C 1
ATOM 713 O O . VAL A 1 92 ? -8.194 3.946 14.901 1.00 92.25 92 VAL A O 1
ATOM 716 N N . LEU A 1 93 ? -8.957 5.927 15.662 1.00 93.75 93 LEU A N 1
ATOM 717 C CA . LEU A 1 93 ? -8.708 5.670 17.080 1.00 93.75 93 LEU A CA 1
ATOM 718 C C . LEU A 1 93 ? -10.016 5.396 17.832 1.00 93.75 93 LEU A C 1
ATOM 720 O O . LEU A 1 93 ? -11.031 6.051 17.598 1.00 93.75 93 LEU A O 1
ATOM 724 N N . GLY A 1 94 ? -9.981 4.427 18.747 1.00 92.75 94 GLY A N 1
ATOM 725 C CA . GLY A 1 94 ? -11.047 4.181 19.714 1.00 92.75 94 GLY A CA 1
ATOM 726 C C . GLY A 1 94 ? -11.058 5.218 20.843 1.00 92.75 94 GLY A C 1
ATOM 727 O O . GLY A 1 94 ? -10.121 6.000 21.000 1.00 92.75 94 GLY A O 1
ATOM 728 N N . GLY A 1 95 ? -12.106 5.204 21.676 1.00 92.12 95 GLY A N 1
ATOM 729 C CA . GLY A 1 95 ? -12.233 6.128 22.817 1.00 92.12 95 GLY A CA 1
ATOM 730 C C . GLY A 1 95 ? -11.158 5.962 23.903 1.00 92.12 95 GLY A C 1
ATOM 731 O O . GLY A 1 95 ? -10.953 6.861 24.708 1.00 92.12 95 GLY A O 1
ATOM 732 N N . ASP A 1 96 ? -10.458 4.830 23.903 1.00 93.06 96 ASP A N 1
ATOM 733 C CA . ASP A 1 96 ? -9.305 4.496 24.745 1.00 93.06 96 ASP A CA 1
ATOM 734 C C . ASP A 1 96 ? -7.951 4.812 24.072 1.00 93.06 96 ASP A C 1
ATOM 736 O O . A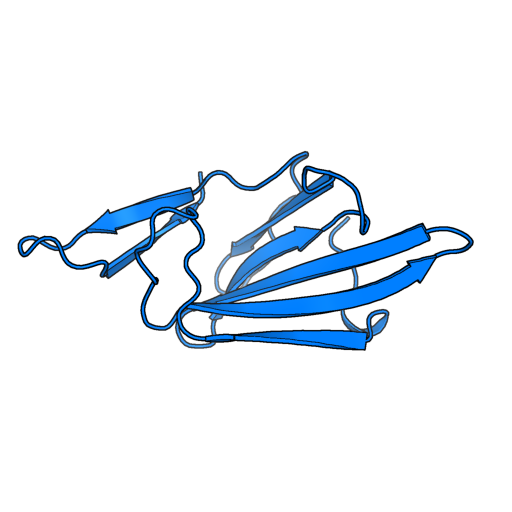SP A 1 96 ? -6.898 4.500 24.622 1.00 93.06 96 ASP A O 1
ATOM 740 N N . GLY A 1 97 ? -7.959 5.426 22.882 1.00 88.81 97 GLY A N 1
ATOM 741 C CA . GLY A 1 97 ? -6.760 5.821 22.141 1.00 88.81 97 GLY A CA 1
ATOM 742 C C . GLY A 1 97 ? -6.087 4.698 21.346 1.00 88.81 97 GLY A C 1
ATOM 743 O O . GLY A 1 97 ? -5.071 4.951 20.696 1.00 88.81 97 GLY A O 1
ATOM 744 N N . ARG A 1 98 ? -6.630 3.472 21.350 1.00 91.12 98 ARG A N 1
ATOM 745 C CA . ARG A 1 98 ? -6.078 2.365 20.551 1.00 91.12 98 ARG A CA 1
ATOM 746 C C . ARG A 1 98 ? -6.426 2.510 19.073 1.00 91.12 98 ARG A C 1
ATOM 748 O O . ARG A 1 98 ? -7.495 3.015 18.733 1.00 91.12 98 ARG A O 1
ATOM 755 N N . VAL A 1 99 ? -5.558 2.008 18.197 1.00 93.00 99 VAL A N 1
ATOM 756 C CA . VAL A 1 99 ? -5.853 1.913 16.761 1.00 93.00 99 VAL A CA 1
ATOM 757 C C . VAL A 1 99 ? -6.949 0.869 16.547 1.00 93.00 99 VAL A C 1
ATOM 759 O O . VAL A 1 99 ? -6.809 -0.280 16.964 1.00 93.00 99 VAL A O 1
ATOM 762 N N . VAL A 1 100 ? -8.046 1.278 15.911 1.00 90.25 100 VAL A N 1
ATOM 763 C CA . VAL A 1 100 ? -9.195 0.416 15.577 1.00 90.25 100 VAL A CA 1
ATOM 764 C C . VAL A 1 100 ? -9.437 0.309 14.072 1.00 90.25 100 VAL A C 1
ATOM 766 O O . VAL A 1 100 ? -10.360 -0.380 13.647 1.00 90.25 100 VAL A O 1
ATOM 76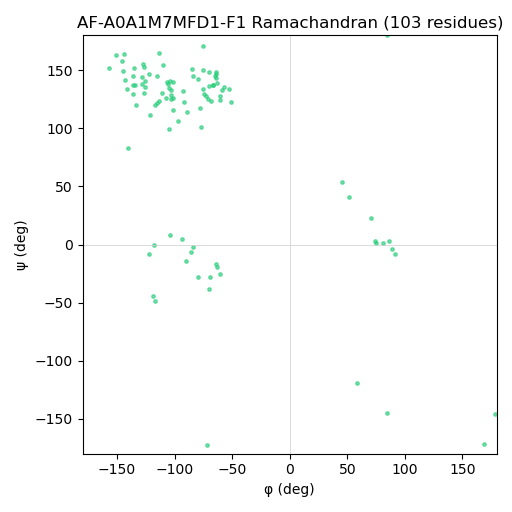9 N N . GLY A 1 101 ? -8.628 0.987 13.258 1.00 88.25 101 GLY A N 1
ATOM 770 C CA . GLY A 1 101 ? -8.705 0.902 11.807 1.00 88.25 101 GLY A CA 1
ATOM 771 C C . GLY A 1 101 ? -7.869 1.963 11.105 1.00 88.25 101 GLY A C 1
ATOM 772 O O . GLY A 1 101 ? -7.115 2.711 11.730 1.00 88.25 101 GLY A O 1
ATOM 773 N N . VAL A 1 102 ? -8.043 2.032 9.789 1.00 89.88 102 VAL A N 1
ATOM 774 C CA . VAL A 1 102 ? -7.404 3.011 8.908 1.00 89.88 102 VAL A CA 1
ATOM 775 C C . VAL A 1 102 ? -8.431 3.554 7.919 1.00 89.88 102 VAL A C 1
ATOM 777 O O . VAL A 1 102 ? -9.240 2.800 7.377 1.00 89.88 102 VAL A O 1
ATOM 780 N N . LEU A 1 103 ? -8.405 4.863 7.694 1.00 90.19 103 LEU A N 1
ATOM 781 C CA . LEU A 1 103 ? -9.168 5.545 6.657 1.00 90.19 103 LEU A CA 1
ATOM 782 C C . LEU A 1 103 ? -8.231 5.879 5.496 1.00 90.19 103 LEU A C 1
ATOM 784 O O . LEU A 1 103 ? -7.147 6.408 5.726 1.00 90.19 103 LEU A O 1
ATOM 788 N N . VAL A 1 104 ? -8.653 5.598 4.263 1.00 87.44 104 VAL A N 1
ATOM 789 C CA . VAL A 1 104 ? -7.948 6.030 3.046 1.00 87.44 104 VAL A CA 1
ATOM 790 C C . VAL A 1 104 ? -8.692 7.223 2.446 1.00 87.44 104 VAL A C 1
ATOM 792 O O . VAL A 1 104 ? -9.908 7.142 2.265 1.00 87.44 104 VAL A O 1
ATOM 795 N N . ILE A 1 105 ? -7.970 8.310 2.157 1.00 78.25 105 ILE A N 1
ATOM 796 C CA . ILE A 1 105 ? -8.502 9.609 1.705 1.00 78.25 105 ILE A CA 1
ATOM 797 C C . ILE A 1 105 ? -8.062 9.883 0.265 1.00 78.25 105 ILE A C 1
ATOM 799 O O . ILE A 1 105 ? -6.845 9.819 -0.017 1.00 78.25 105 ILE A O 1
#

Nearest PDB structures (foldseek):
  8crj-assem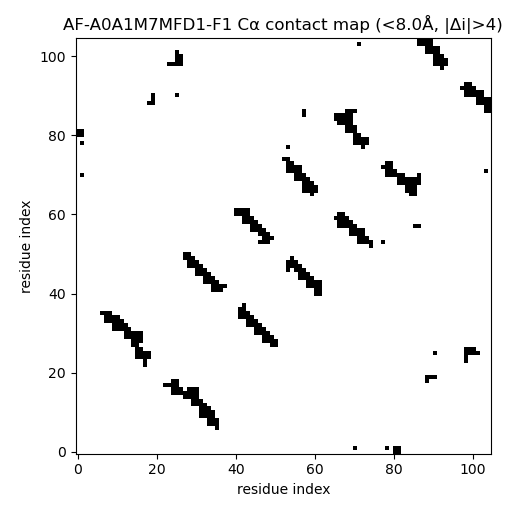bly1_A  TM=6.966E-01  e=3.540E+00  Listeria monocytogenes
  1s1d-assembly2_B  TM=5.683E-01  e=4.599E+00  Homo sapiens
  8qja-assembly4_D  TM=2.330E-01  e=8.179E+00  Advenella mimigardefordensis DPN7